Protein AF-A0AA41BXM3-F1 (afdb_monomer_lite)

Radius of gyration: 15.63 Å; chains: 1; bounding box: 38×16×43 Å

Secondary structure (DSSP, 8-state):
---S--HHHHHHHHHHHHHHHHHHHHHHTT---------HHHHHHHHHHHHHHH--

Foldseek 3Di:
DPPDDDPVRVVVVCVVCVQVVVCVVCVVVVDHDDGDPDDPVVVVVVVVVVCVVPVD

Sequence (56 aa):
MATKMTEKQKEQFYRKRRNHNFQSSAALDGLKTALVELADEQIFARIEALRGHYER

Structure (mmCIF, N/CA/C/O backbone):
data_AF-A0AA41BXM3-F1
#
_entry.id   AF-A0AA41BXM3-F1
#
loop_
_atom_site.group_PDB
_atom_site.id
_atom_site.type_symbol
_atom_site.label_atom_id
_atom_site.label_alt_id
_atom_site.label_comp_id
_atom_site.label_asym_id
_atom_site.label_entity_id
_atom_site.label_seq_id
_atom_site.pdbx_PDB_ins_code
_atom_site.Cartn_x
_atom_site.Cartn_y
_atom_site.Cartn_z
_atom_site.occupancy
_atom_site.B_iso_or_equiv
_atom_site.auth_seq_id
_atom_site.auth_comp_id
_atom_site.auth_asym_id
_atom_site.auth_atom_id
_atom_site.pdbx_PDB_model_num
ATOM 1 N N . MET A 1 1 ? -18.425 1.633 28.306 1.00 50.66 1 MET A N 1
ATOM 2 C CA . MET A 1 1 ? -17.652 0.966 27.235 1.00 50.66 1 MET A CA 1
ATOM 3 C C . MET A 1 1 ? -17.003 2.061 26.401 1.00 50.66 1 MET A C 1
ATOM 5 O O . MET A 1 1 ? -17.740 2.868 25.853 1.00 50.66 1 MET A O 1
ATOM 9 N N . ALA A 1 2 ? -15.674 2.186 26.376 1.00 63.53 2 ALA A N 1
ATOM 10 C CA . ALA A 1 2 ? -15.023 3.223 25.572 1.00 63.53 2 ALA A CA 1
ATOM 11 C C . ALA A 1 2 ? -15.197 2.898 24.077 1.00 63.53 2 ALA A C 1
ATOM 13 O O . ALA A 1 2 ? -14.574 1.980 23.559 1.00 63.53 2 ALA A O 1
ATOM 14 N N . THR A 1 3 ? -16.086 3.626 23.402 1.00 75.88 3 THR A N 1
ATOM 15 C CA . THR A 1 3 ? -16.507 3.381 22.010 1.00 75.88 3 THR A CA 1
ATOM 16 C C . THR A 1 3 ? -15.520 3.918 20.968 1.00 75.88 3 THR A C 1
ATOM 18 O O . THR A 1 3 ? -15.669 3.649 19.780 1.00 75.88 3 THR A O 1
ATOM 21 N N . LYS A 1 4 ? -14.521 4.708 21.386 1.00 86.62 4 LYS A N 1
ATOM 22 C CA . LYS A 1 4 ? -13.611 5.435 20.493 1.00 86.62 4 LYS A CA 1
ATOM 23 C C . LYS A 1 4 ? -12.218 4.810 20.525 1.00 86.62 4 LYS A C 1
ATOM 25 O O . LYS A 1 4 ? -11.610 4.724 21.588 1.00 86.62 4 LYS A O 1
ATOM 30 N N . MET A 1 5 ? -11.711 4.409 19.358 1.00 90.75 5 MET A N 1
ATOM 31 C CA . MET A 1 5 ? -10.329 3.938 19.221 1.00 90.75 5 MET A CA 1
ATOM 32 C C . MET A 1 5 ? -9.344 5.046 19.594 1.00 90.75 5 MET A C 1
ATOM 34 O O . MET A 1 5 ? -9.515 6.201 19.190 1.00 90.75 5 MET A O 1
ATOM 38 N N . THR A 1 6 ? -8.289 4.673 20.311 1.00 94.25 6 THR A N 1
ATOM 39 C CA . THR A 1 6 ? -7.135 5.545 20.534 1.00 94.25 6 THR A CA 1
ATOM 40 C C . THR A 1 6 ? -6.352 5.734 19.237 1.00 94.25 6 THR A C 1
ATOM 42 O O . THR A 1 6 ? -6.427 4.906 18.325 1.00 94.25 6 THR A O 1
ATOM 45 N N . GLU A 1 7 ? -5.553 6.797 19.151 1.00 95.56 7 GLU A N 1
ATOM 46 C CA . GLU A 1 7 ? -4.716 7.042 17.968 1.00 95.56 7 GLU A CA 1
ATOM 47 C C . GLU A 1 7 ? -3.752 5.878 17.694 1.00 95.56 7 GLU A C 1
ATOM 49 O O . GLU A 1 7 ? -3.657 5.408 16.564 1.00 95.56 7 GLU A O 1
ATOM 54 N N . LYS A 1 8 ? -3.157 5.296 18.744 1.00 94.56 8 LYS A N 1
ATOM 55 C CA . LYS A 1 8 ? -2.299 4.107 18.620 1.00 94.56 8 LYS A CA 1
ATOM 56 C C . LYS A 1 8 ? -3.045 2.899 18.041 1.00 94.56 8 LYS A C 1
ATOM 58 O O . LYS A 1 8 ? -2.494 2.155 17.233 1.00 94.56 8 LYS A O 1
ATOM 63 N N . GLN A 1 9 ? -4.302 2.692 18.438 1.00 95.00 9 GLN A N 1
ATOM 64 C CA . GLN A 1 9 ? -5.124 1.604 17.899 1.00 95.00 9 GLN A CA 1
ATOM 65 C C . GLN A 1 9 ? -5.457 1.829 16.420 1.00 95.00 9 GLN A C 1
ATOM 67 O O . GLN A 1 9 ? -5.422 0.877 15.640 1.00 95.00 9 GLN A O 1
ATOM 72 N N . LYS A 1 10 ? -5.757 3.072 16.020 1.00 95.62 10 LYS A N 1
ATOM 73 C CA . LYS A 1 10 ? -6.007 3.422 14.614 1.00 95.62 10 LYS A CA 1
ATOM 74 C C . LYS A 1 10 ? -4.763 3.212 13.762 1.00 95.62 10 LYS A C 1
ATOM 76 O O . LYS A 1 10 ? -4.848 2.595 12.704 1.00 95.62 10 LYS A O 1
ATOM 81 N N . GLU A 1 11 ? -3.611 3.667 14.245 1.00 95.56 11 GLU A N 1
ATOM 82 C CA . GLU A 1 11 ? -2.334 3.501 13.559 1.00 95.56 11 GLU A CA 1
ATOM 83 C C . GLU A 1 11 ? -2.005 2.018 13.356 1.00 95.56 11 GLU A C 1
ATOM 85 O O . GLU A 1 11 ? -1.698 1.587 12.244 1.00 95.56 11 GLU A O 1
ATOM 90 N N . GLN A 1 12 ? -2.145 1.205 14.406 1.00 94.31 12 GLN A N 1
ATOM 91 C CA . GLN A 1 12 ? -1.907 -0.232 14.310 1.00 94.31 12 GLN A CA 1
ATOM 92 C C . GLN A 1 12 ? -2.871 -0.906 13.324 1.00 94.31 12 GLN A C 1
ATOM 94 O O . GLN A 1 12 ? -2.463 -1.782 12.559 1.00 94.31 12 GLN A O 1
ATOM 99 N N . PHE A 1 13 ? -4.145 -0.507 13.322 1.00 95.12 13 PHE A N 1
ATOM 100 C CA . PHE A 1 13 ? -5.131 -1.023 12.375 1.00 95.12 13 PHE A CA 1
ATOM 101 C C . PHE A 1 13 ? -4.782 -0.657 10.928 1.00 95.12 13 PHE A C 1
ATOM 103 O O . PHE A 1 13 ? -4.840 -1.517 10.048 1.00 95.12 13 PHE A O 1
ATOM 110 N N . TYR A 1 14 ? -4.357 0.585 10.689 1.00 95.06 14 TYR A N 1
ATOM 111 C CA . TYR A 1 14 ? -3.889 1.035 9.382 1.00 95.06 14 TYR A CA 1
ATOM 112 C C . TYR A 1 14 ? -2.674 0.229 8.908 1.00 95.06 14 TYR A C 1
ATOM 114 O O . TYR A 1 14 ? -2.719 -0.355 7.824 1.00 95.06 14 TYR A O 1
ATOM 122 N N . ARG A 1 15 ? -1.624 0.110 9.735 1.00 93.69 15 ARG A N 1
ATOM 123 C CA . ARG A 1 15 ? -0.404 -0.648 9.397 1.00 93.69 15 ARG A CA 1
ATOM 124 C C . ARG A 1 15 ? -0.709 -2.099 9.014 1.00 93.69 15 ARG A C 1
ATOM 126 O O . ARG A 1 15 ? -0.141 -2.599 8.051 1.00 93.69 15 ARG A O 1
ATOM 133 N N . LYS A 1 16 ? -1.656 -2.749 9.703 1.00 93.19 16 LYS A N 1
ATOM 134 C CA . LYS A 1 16 ? -2.070 -4.133 9.407 1.00 93.19 16 LYS A CA 1
ATOM 135 C C . LYS A 1 16 ? -2.763 -4.305 8.055 1.00 93.19 16 LYS A C 1
ATOM 137 O O . LYS A 1 16 ? -2.706 -5.391 7.492 1.00 93.19 16 LYS A O 1
ATOM 142 N N . ARG A 1 17 ? -3.466 -3.282 7.555 1.00 95.69 17 ARG A N 1
ATOM 143 C CA . ARG A 1 17 ? -4.345 -3.419 6.378 1.00 95.69 17 ARG A CA 1
ATOM 144 C C . ARG A 1 17 ? -3.857 -2.692 5.138 1.00 95.69 17 ARG A C 1
ATOM 146 O O . ARG A 1 17 ? -4.256 -3.073 4.045 1.00 95.69 17 ARG A O 1
ATOM 153 N N . ARG A 1 18 ? -3.011 -1.669 5.275 1.00 95.75 18 ARG A N 1
ATOM 154 C CA . ARG A 1 18 ? -2.638 -0.775 4.166 1.00 95.75 18 ARG A CA 1
ATOM 155 C C . ARG A 1 18 ? -2.098 -1.516 2.930 1.00 95.75 18 ARG A C 1
ATOM 157 O O . ARG A 1 18 ? -2.502 -1.178 1.826 1.00 95.75 18 ARG A O 1
ATOM 164 N N . ASN A 1 19 ? -1.286 -2.565 3.099 1.00 96.12 19 ASN A N 1
ATOM 165 C CA . ASN A 1 19 ? -0.690 -3.294 1.970 1.00 96.12 19 ASN A CA 1
ATOM 166 C C . ASN A 1 19 ? -1.733 -4.155 1.237 1.00 96.12 19 ASN A C 1
ATOM 168 O O . ASN A 1 19 ? -1.801 -4.132 0.011 1.00 96.12 19 ASN A O 1
ATOM 172 N N . HIS A 1 20 ? -2.598 -4.853 1.980 1.00 96.50 20 HIS A N 1
ATOM 173 C CA . HIS A 1 20 ? -3.701 -5.618 1.393 1.00 96.50 20 HIS A CA 1
ATOM 174 C C . HIS A 1 20 ? -4.724 -4.693 0.723 1.00 96.50 20 HIS A C 1
ATOM 176 O O . HIS A 1 20 ? -5.205 -4.978 -0.370 1.00 96.50 20 HIS A O 1
ATOM 182 N N . ASN A 1 21 ? -5.042 -3.560 1.355 1.00 97.19 21 ASN A N 1
ATOM 183 C CA . ASN A 1 21 ? -5.933 -2.560 0.775 1.00 97.19 21 ASN A CA 1
ATOM 184 C C . ASN A 1 21 ? -5.355 -2.003 -0.531 1.00 97.19 21 ASN A C 1
ATOM 186 O O . ASN A 1 21 ? -6.096 -1.870 -1.497 1.00 97.19 21 ASN A O 1
ATOM 190 N N . PHE A 1 22 ? -4.049 -1.724 -0.586 1.00 96.69 22 PHE A N 1
ATOM 191 C CA . PHE A 1 22 ? -3.387 -1.277 -1.811 1.00 96.69 22 PHE A CA 1
ATOM 192 C C . PHE A 1 22 ? -3.461 -2.332 -2.920 1.00 96.69 22 PHE A C 1
ATOM 194 O O . PHE A 1 22 ? -3.843 -2.004 -4.038 1.00 96.69 22 PHE A O 1
ATOM 201 N N . GLN A 1 23 ? -3.179 -3.602 -2.610 1.00 97.44 23 GLN A N 1
ATOM 202 C CA . GLN A 1 23 ? -3.300 -4.695 -3.579 1.00 97.44 23 GLN A CA 1
ATOM 203 C C . GLN A 1 23 ? -4.733 -4.826 -4.119 1.00 97.44 23 GLN A C 1
ATOM 205 O O . GLN A 1 23 ? -4.937 -4.918 -5.326 1.00 97.44 23 GLN A O 1
ATOM 210 N N . SER A 1 24 ? -5.732 -4.811 -3.231 1.00 97.38 24 SER A N 1
ATOM 211 C CA . SER A 1 24 ? -7.142 -4.876 -3.628 1.00 97.38 24 SER A CA 1
ATOM 212 C C . SER A 1 24 ? -7.568 -3.648 -4.434 1.00 97.38 24 SER A C 1
ATOM 214 O O . SER A 1 24 ? -8.311 -3.794 -5.395 1.00 97.38 24 SER A O 1
ATOM 216 N N . SER A 1 25 ? -7.075 -2.457 -4.082 1.00 97.44 25 SER A N 1
ATOM 217 C CA . SER A 1 25 ? -7.324 -1.229 -4.841 1.00 97.44 25 SER A CA 1
ATOM 218 C C . SER A 1 25 ? -6.736 -1.318 -6.245 1.00 97.44 25 SER A C 1
ATOM 220 O O . SER A 1 25 ? -7.440 -1.049 -7.206 1.00 97.44 25 SER A O 1
ATOM 222 N N . ALA A 1 26 ? -5.485 -1.761 -6.379 1.00 97.44 26 ALA A N 1
ATOM 223 C CA . ALA A 1 26 ? -4.843 -1.945 -7.678 1.00 97.44 26 ALA A CA 1
ATOM 224 C C . ALA A 1 26 ? -5.604 -2.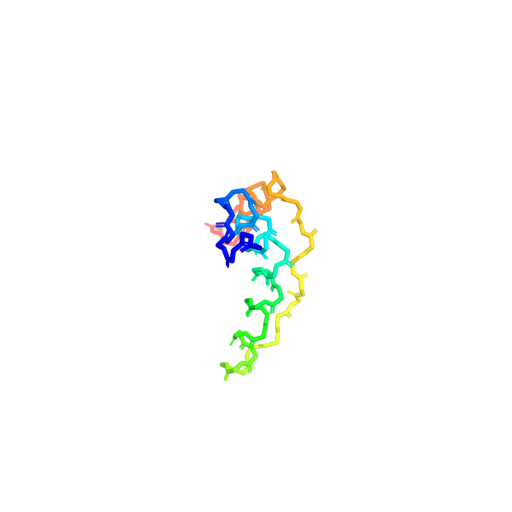960 -8.553 1.00 97.44 26 ALA A C 1
ATOM 226 O O . ALA A 1 26 ? -5.725 -2.774 -9.762 1.00 97.44 26 ALA A O 1
ATOM 227 N N . ALA A 1 27 ? -6.178 -4.001 -7.942 1.00 97.19 27 ALA A N 1
ATOM 228 C CA . ALA A 1 27 ? -7.000 -4.974 -8.652 1.00 97.19 27 ALA A CA 1
ATOM 229 C C . ALA A 1 27 ? -8.304 -4.375 -9.216 1.00 97.19 27 ALA A C 1
ATOM 231 O O . ALA A 1 27 ? -8.778 -4.863 -10.242 1.00 97.19 27 ALA A O 1
ATOM 232 N N . LEU A 1 28 ? -8.863 -3.319 -8.603 1.00 97.75 28 LEU A N 1
ATOM 233 C CA . LEU A 1 28 ? -10.012 -2.589 -9.164 1.00 97.75 28 LEU A CA 1
ATOM 234 C C . LEU A 1 28 ? -9.651 -1.891 -10.482 1.00 97.75 28 LEU A C 1
ATOM 236 O O . LEU A 1 28 ? -10.488 -1.821 -11.377 1.00 97.75 28 LEU A O 1
ATOM 240 N N . ASP A 1 29 ? -8.394 -1.471 -10.626 1.00 97.50 29 ASP A N 1
ATOM 241 C CA . ASP A 1 29 ? -7.844 -0.887 -11.855 1.00 97.50 29 ASP A CA 1
ATOM 242 C C . ASP A 1 29 ? -7.323 -1.957 -12.839 1.00 97.50 29 ASP A C 1
ATOM 244 O O . ASP A 1 29 ? -6.667 -1.649 -13.834 1.00 97.50 29 ASP A O 1
ATOM 248 N N . GLY A 1 30 ? -7.577 -3.242 -12.563 1.00 97.38 30 GLY A N 1
ATOM 249 C CA . GLY A 1 30 ? -7.120 -4.367 -13.385 1.00 97.38 30 GLY A CA 1
ATOM 250 C C . GLY A 1 30 ? -5.631 -4.702 -13.241 1.00 97.38 30 GLY A C 1
ATOM 251 O O . GLY A 1 30 ? -5.123 -5.566 -13.961 1.00 97.38 30 GLY A O 1
ATOM 252 N N . LEU A 1 31 ? -4.918 -4.068 -12.306 1.00 97.25 31 LEU A N 1
ATOM 253 C CA . LEU A 1 31 ? -3.501 -4.324 -12.061 1.00 97.25 31 LEU A CA 1
ATOM 254 C C . LEU A 1 31 ? -3.321 -5.551 -11.158 1.00 97.25 31 LEU A C 1
ATOM 256 O O . LEU A 1 31 ? -3.832 -5.614 -10.040 1.00 97.25 31 LEU A O 1
ATOM 260 N N . LYS A 1 32 ? -2.527 -6.524 -11.618 1.00 95.44 32 LYS A N 1
ATOM 261 C CA . LYS A 1 32 ? -2.117 -7.681 -10.808 1.00 95.44 32 LYS A CA 1
ATOM 262 C C . LYS A 1 32 ? -0.773 -7.400 -10.145 1.00 95.44 32 LYS A C 1
ATOM 264 O O . LYS A 1 32 ? 0.274 -7.589 -10.758 1.00 95.44 32 LYS A O 1
ATOM 269 N N . THR A 1 33 ? -0.808 -6.953 -8.894 1.00 94.62 33 THR A N 1
ATOM 270 C CA . THR A 1 33 ? 0.389 -6.662 -8.094 1.00 94.62 33 THR A CA 1
ATOM 271 C C . THR A 1 33 ? 0.588 -7.693 -6.981 1.00 94.62 33 THR A C 1
ATOM 273 O O . THR A 1 33 ? -0.368 -8.238 -6.418 1.00 94.62 33 THR A O 1
ATOM 276 N N . ALA A 1 34 ? 1.851 -7.994 -6.673 1.00 95.31 34 ALA A N 1
ATOM 277 C CA . ALA A 1 34 ? 2.203 -8.849 -5.543 1.00 95.31 34 ALA A CA 1
ATOM 278 C C . ALA A 1 34 ? 1.948 -8.121 -4.215 1.00 95.31 34 ALA A C 1
ATOM 280 O O . ALA A 1 34 ? 2.091 -6.898 -4.129 1.00 95.31 34 ALA A O 1
ATOM 281 N N . LEU A 1 35 ? 1.593 -8.877 -3.174 1.00 96.00 35 LEU A N 1
ATOM 282 C CA . LEU A 1 35 ? 1.444 -8.325 -1.833 1.00 96.00 35 LEU A CA 1
ATOM 283 C C . LEU A 1 35 ? 2.805 -7.836 -1.325 1.00 96.00 35 LEU A C 1
ATOM 285 O O . LEU A 1 35 ? 3.800 -8.556 -1.377 1.00 96.00 35 LEU A O 1
ATOM 289 N N . VAL A 1 36 ? 2.845 -6.606 -0.818 1.00 94.94 36 VAL A N 1
ATOM 290 C CA . VAL A 1 36 ? 4.049 -6.060 -0.188 1.00 94.94 36 VAL A CA 1
ATOM 291 C C . VAL A 1 36 ? 4.119 -6.566 1.253 1.00 94.94 36 VAL A C 1
ATOM 293 O O . VAL A 1 36 ? 3.298 -6.183 2.083 1.00 94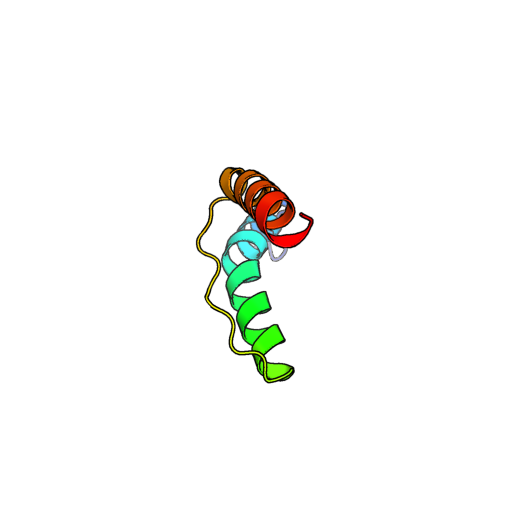.94 36 VAL A O 1
ATOM 296 N N . GLU A 1 37 ? 5.109 -7.405 1.553 1.00 93.94 37 GLU A N 1
ATOM 297 C CA . GLU A 1 37 ? 5.349 -7.979 2.893 1.00 93.94 37 GLU A CA 1
ATOM 298 C C . GLU A 1 37 ? 6.543 -7.337 3.622 1.00 93.94 37 GLU A C 1
ATOM 300 O O . GLU A 1 37 ? 6.926 -7.761 4.709 1.00 93.94 37 GLU A O 1
ATOM 305 N N . LEU A 1 38 ? 7.131 -6.294 3.030 1.00 92.81 38 LEU A N 1
ATOM 306 C CA . LEU A 1 38 ? 8.274 -5.585 3.598 1.00 92.81 38 LEU A CA 1
ATOM 307 C C . LEU A 1 38 ? 7.898 -4.834 4.880 1.00 92.81 38 LEU A C 1
ATOM 309 O O . LEU A 1 38 ? 6.845 -4.189 4.954 1.00 92.81 38 LEU A O 1
ATOM 313 N N . ALA A 1 39 ? 8.809 -4.868 5.852 1.00 89.69 39 ALA A N 1
ATOM 314 C CA . ALA A 1 39 ? 8.756 -4.001 7.023 1.00 89.69 39 ALA A CA 1
ATOM 315 C C . ALA A 1 39 ? 8.988 -2.531 6.629 1.00 89.69 39 ALA A C 1
ATOM 317 O O . ALA A 1 39 ? 9.587 -2.245 5.589 1.00 89.69 39 ALA A O 1
ATOM 318 N N . ASP A 1 40 ? 8.533 -1.597 7.469 1.00 86.94 40 ASP A N 1
ATOM 319 C CA . ASP A 1 40 ? 8.620 -0.150 7.214 1.00 86.94 40 ASP A CA 1
ATOM 320 C C . ASP A 1 40 ? 10.058 0.294 6.885 1.00 86.94 40 ASP A C 1
ATOM 322 O O . ASP A 1 40 ? 10.286 1.075 5.962 1.00 86.94 40 ASP A O 1
ATOM 326 N N . GLU A 1 41 ? 11.040 -0.269 7.585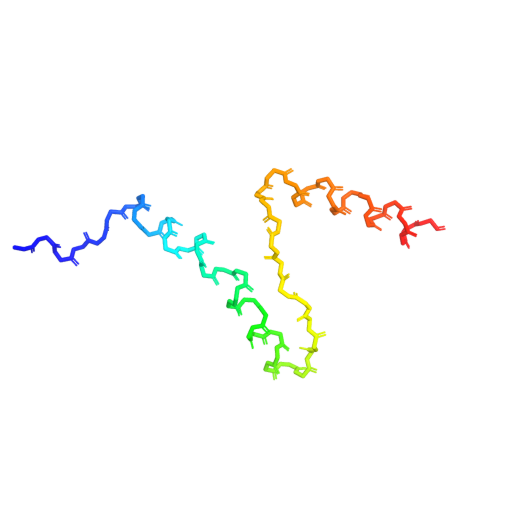 1.00 90.31 41 GLU A N 1
ATOM 327 C CA . GLU A 1 41 ? 12.461 0.051 7.441 1.00 90.31 41 GLU A CA 1
ATOM 328 C C . GLU A 1 41 ? 13.045 -0.447 6.108 1.00 90.31 41 GLU A C 1
ATOM 330 O O . GLU A 1 41 ? 13.997 0.125 5.579 1.00 90.31 41 GLU A O 1
ATOM 335 N N . GLN A 1 42 ? 12.464 -1.504 5.536 1.00 93.75 42 GLN A N 1
ATOM 336 C CA . GLN A 1 42 ? 12.940 -2.131 4.300 1.00 93.75 42 GLN A CA 1
ATOM 337 C C . GLN A 1 42 ? 12.391 -1.44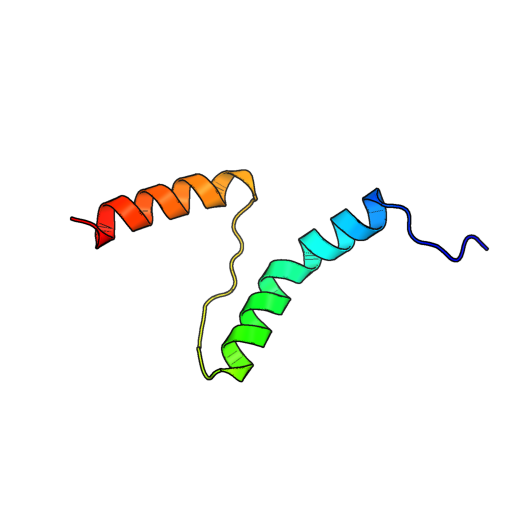3 3.045 1.00 93.75 42 GLN A C 1
ATOM 339 O O . GLN A 1 42 ? 12.992 -1.545 1.973 1.00 93.75 42 GLN A O 1
ATOM 344 N N . ILE A 1 43 ? 11.260 -0.738 3.161 1.00 94.00 43 ILE A N 1
ATOM 345 C CA . ILE A 1 43 ? 10.579 -0.112 2.020 1.00 94.00 43 ILE A CA 1
ATOM 346 C C . ILE A 1 43 ? 11.477 0.932 1.353 1.00 94.00 43 ILE A C 1
ATOM 348 O O . ILE A 1 43 ? 11.639 0.904 0.134 1.00 94.00 43 ILE A O 1
ATOM 352 N N . PHE A 1 44 ? 12.104 1.816 2.132 1.00 94.19 44 PHE A N 1
ATOM 353 C CA . PHE A 1 44 ? 12.949 2.878 1.578 1.00 94.19 44 PHE A CA 1
ATOM 354 C C . PHE A 1 44 ? 14.174 2.321 0.852 1.00 94.19 44 PHE A C 1
ATOM 356 O O . PHE A 1 44 ? 14.447 2.718 -0.279 1.00 94.19 44 PHE A O 1
ATOM 363 N N . ALA A 1 45 ? 14.850 1.336 1.448 1.00 95.31 45 ALA A N 1
ATOM 364 C CA . ALA A 1 45 ? 15.980 0.665 0.810 1.00 95.31 45 ALA A CA 1
ATOM 365 C C . ALA A 1 45 ? 15.568 -0.021 -0.504 1.00 95.31 45 ALA A C 1
ATOM 367 O O . ALA A 1 45 ? 16.292 0.042 -1.499 1.00 95.31 45 ALA A O 1
ATOM 368 N N . ARG A 1 46 ? 14.378 -0.640 -0.543 1.00 95.75 46 ARG A N 1
ATOM 369 C CA . ARG A 1 46 ? 13.855 -1.260 -1.765 1.00 95.75 46 ARG A CA 1
ATOM 370 C C . ARG A 1 46 ? 13.549 -0.230 -2.852 1.00 95.75 46 ARG A C 1
ATOM 372 O O . ARG A 1 46 ? 13.847 -0.500 -4.012 1.00 95.75 46 ARG A O 1
ATOM 379 N N . ILE A 1 47 ? 12.969 0.917 -2.498 1.00 95.19 47 ILE A N 1
ATOM 380 C CA . ILE A 1 47 ? 12.665 1.994 -3.451 1.00 95.19 47 ILE A CA 1
ATOM 381 C C . ILE A 1 47 ? 13.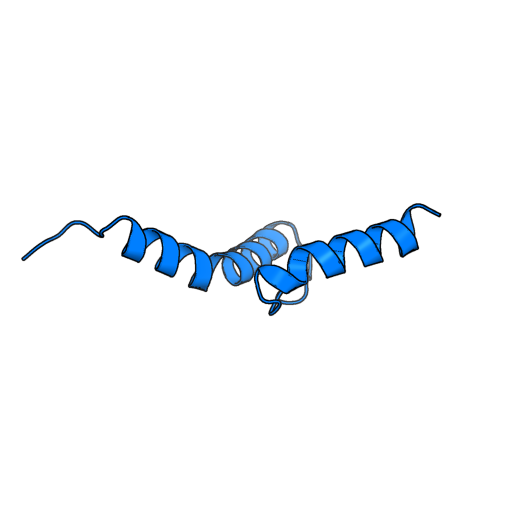953 2.563 -4.050 1.00 95.19 47 ILE A C 1
ATOM 383 O O . ILE A 1 47 ? 14.041 2.668 -5.269 1.00 95.19 47 ILE A O 1
ATOM 387 N N . GLU A 1 48 ? 14.964 2.859 -3.231 1.00 95.81 48 GLU A N 1
ATOM 388 C CA . GLU A 1 48 ? 16.262 3.356 -3.716 1.00 95.81 48 GLU A CA 1
ATOM 389 C C . GLU A 1 48 ? 16.936 2.362 -4.673 1.00 95.81 48 GLU A C 1
ATOM 391 O O . GLU A 1 48 ? 17.403 2.738 -5.748 1.00 95.81 48 GLU A O 1
ATOM 396 N N . ALA A 1 49 ? 16.904 1.066 -4.346 1.00 95.88 49 ALA A N 1
ATOM 397 C CA . ALA A 1 49 ? 17.421 0.027 -5.233 1.00 95.88 49 ALA A CA 1
ATOM 398 C C . ALA A 1 49 ? 16.659 -0.052 -6.570 1.00 95.88 49 ALA A C 1
ATOM 400 O O . ALA A 1 49 ? 17.269 -0.284 -7.613 1.00 95.88 49 ALA A O 1
ATOM 401 N N . LEU A 1 50 ? 15.333 0.136 -6.557 1.00 96.25 50 LEU A N 1
ATOM 402 C CA . LEU A 1 50 ? 14.521 0.149 -7.776 1.00 96.25 50 LEU A CA 1
ATOM 403 C C . LEU A 1 50 ? 14.804 1.387 -8.633 1.00 96.25 50 LEU A C 1
ATOM 405 O O . LEU A 1 50 ? 14.955 1.243 -9.843 1.00 96.25 50 LEU A O 1
ATOM 409 N N . ARG A 1 51 ? 14.936 2.571 -8.024 1.00 96.19 51 ARG A N 1
ATOM 410 C CA . ARG A 1 51 ? 15.330 3.798 -8.737 1.00 96.19 51 ARG A CA 1
ATOM 411 C C . ARG A 1 51 ? 16.661 3.610 -9.450 1.00 96.19 51 ARG A C 1
ATOM 413 O O . ARG A 1 51 ? 16.729 3.762 -10.662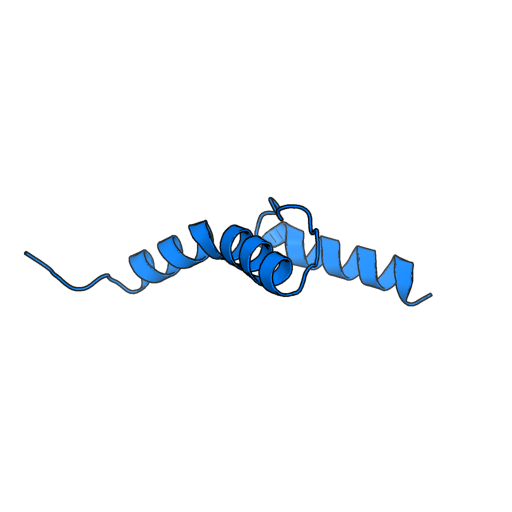 1.00 96.19 51 ARG A O 1
ATOM 420 N N . GLY A 1 52 ? 17.684 3.139 -8.736 1.00 95.31 52 GLY A N 1
ATOM 421 C CA . GLY A 1 52 ? 19.000 2.882 -9.327 1.00 95.31 52 GLY A CA 1
ATOM 422 C C . GLY A 1 52 ? 19.006 1.837 -10.452 1.00 95.31 52 GLY A C 1
ATOM 423 O O . GLY A 1 52 ? 19.913 1.853 -11.282 1.00 95.31 52 GLY A O 1
ATOM 424 N N . HIS A 1 53 ? 18.018 0.937 -10.488 1.00 95.81 53 HIS A N 1
ATOM 425 C CA . HIS A 1 53 ? 17.862 -0.064 -11.545 1.00 95.81 53 HIS A CA 1
ATOM 426 C C . HIS A 1 53 ? 17.158 0.481 -12.798 1.00 95.81 53 HIS A C 1
ATOM 428 O O . HIS A 1 53 ? 17.510 0.073 -13.898 1.00 95.81 53 HIS A O 1
ATOM 434 N N . TYR A 1 54 ? 16.156 1.352 -12.642 1.00 96.25 54 TYR A N 1
ATOM 435 C CA . TYR A 1 54 ? 15.304 1.809 -13.751 1.00 96.25 54 TYR A CA 1
ATOM 436 C C . TYR A 1 54 ? 15.598 3.233 -14.251 1.00 96.25 54 TYR A C 1
ATOM 438 O O . TYR A 1 54 ? 15.173 3.568 -15.350 1.00 96.25 54 TYR A O 1
ATOM 446 N N . GLU A 1 55 ? 16.279 4.076 -13.468 1.00 90.81 55 GLU A N 1
ATOM 447 C CA . GLU A 1 55 ? 16.607 5.471 -13.829 1.00 90.81 55 GLU A CA 1
ATOM 448 C C . GLU A 1 55 ? 18.001 5.626 -14.471 1.00 90.81 55 GLU A C 1
ATOM 450 O O . GLU A 1 55 ? 18.432 6.744 -14.753 1.00 90.81 55 GLU A O 1
ATOM 455 N N . ARG A 1 56 ? 18.715 4.516 -14.687 1.00 63.47 56 ARG A N 1
ATOM 456 C CA . ARG A 1 56 ? 19.950 4.460 -15.483 1.00 63.47 56 ARG A CA 1
ATOM 457 C C . ARG A 1 56 ? 19.645 4.068 -16.920 1.00 63.47 56 ARG A C 1
ATOM 459 O O . ARG A 1 56 ? 20.354 4.595 -17.803 1.00 63.47 56 ARG A O 1
#

InterPro domains:
  IPR022541 FicA antitoxin homologue YhfG [PF10832] (3-56)

pLDDT: mean 92.64, std 8.78, range [50.66, 97.75]

Organism: NCBI:txid1646373